Protein AF-A0A428SAU4-F1 (afdb_monomer_lite)

Sequence (93 aa):
MRFLKVHQIQDVAVLVDKYQMADRFTFAGGYWLRQGQTLTTGSIWGLMTAAYLLKLPRTLYYYSNLLVAKKEVTLTKYAFQMPDRMLGLKFCS

Structure (mmCIF, N/CA/C/O backbone):
data_AF-A0A428SAU4-F1
#
_entry.id   AF-A0A428SAU4-F1
#
loop_
_atom_site.group_PDB
_atom_site.id
_atom_site.type_symbol
_atom_site.label_atom_id
_atom_site.label_alt_id
_atom_site.label_comp_id
_atom_site.label_asym_id
_atom_site.label_entity_id
_atom_site.label_seq_id
_atom_site.pdbx_PDB_ins_code
_atom_site.Cartn_x
_atom_site.Cartn_y
_atom_site.Cartn_z
_atom_site.occupancy
_atom_site.B_iso_or_equiv
_atom_site.auth_seq_id
_atom_site.auth_comp_id
_atom_site.auth_asym_id
_atom_site.auth_atom_id
_atom_site.pdbx_PDB_model_num
ATOM 1 N N . MET A 1 1 ? 6.541 -15.757 12.508 1.00 51.50 1 MET A N 1
ATOM 2 C CA . MET A 1 1 ? 5.454 -15.222 11.655 1.00 51.50 1 MET A CA 1
ATOM 3 C C . MET A 1 1 ? 5.751 -15.591 10.211 1.00 51.50 1 MET A C 1
ATOM 5 O O . MET A 1 1 ? 6.878 -15.396 9.779 1.00 51.50 1 MET A O 1
ATOM 9 N N . ARG A 1 2 ? 4.794 -16.180 9.487 1.00 62.38 2 ARG A N 1
ATOM 10 C CA . ARG A 1 2 ? 4.963 -16.544 8.070 1.00 62.38 2 ARG A CA 1
ATOM 11 C C . ARG A 1 2 ? 4.759 -15.291 7.213 1.00 62.38 2 ARG A C 1
ATOM 13 O O . ARG A 1 2 ? 3.784 -14.576 7.429 1.00 62.38 2 ARG A O 1
ATOM 20 N N . PHE A 1 3 ? 5.661 -15.017 6.273 1.00 72.81 3 PHE A N 1
ATOM 21 C CA . PHE A 1 3 ? 5.491 -13.904 5.337 1.00 72.81 3 PHE A CA 1
ATOM 22 C C . PHE A 1 3 ? 4.365 -14.225 4.349 1.00 72.81 3 PHE A C 1
ATOM 24 O O . PHE A 1 3 ? 4.362 -15.293 3.732 1.00 72.81 3 PHE A O 1
ATOM 31 N N . LEU A 1 4 ? 3.399 -13.312 4.226 1.00 82.94 4 LEU A N 1
ATOM 32 C CA . LEU A 1 4 ? 2.336 -13.404 3.228 1.00 82.94 4 LEU A CA 1
ATOM 33 C C . LEU A 1 4 ? 2.908 -13.112 1.838 1.00 82.94 4 LEU A C 1
ATOM 35 O O . LEU A 1 4 ? 3.785 -12.260 1.681 1.00 82.94 4 LEU A O 1
ATOM 39 N N . LYS A 1 5 ? 2.402 -13.805 0.817 1.00 87.75 5 LYS A N 1
ATOM 40 C CA . LYS A 1 5 ? 2.686 -13.456 -0.581 1.00 87.75 5 LYS A CA 1
ATOM 41 C C . LYS A 1 5 ? 1.952 -12.164 -0.949 1.00 87.75 5 LYS A C 1
ATOM 43 O O . LYS A 1 5 ? 0.913 -11.857 -0.376 1.00 87.75 5 LYS A O 1
ATOM 48 N N . VAL A 1 6 ? 2.443 -11.447 -1.961 1.00 85.06 6 VAL A N 1
ATOM 49 C CA . VAL A 1 6 ? 1.881 -10.147 -2.382 1.00 85.06 6 VAL A CA 1
ATOM 50 C C . VAL A 1 6 ? 0.375 -10.204 -2.674 1.00 85.06 6 VAL A C 1
ATOM 52 O O . VAL A 1 6 ? -0.348 -9.313 -2.242 1.00 85.06 6 VAL A O 1
ATOM 55 N N . HIS A 1 7 ? -0.117 -11.250 -3.350 1.00 84.88 7 HIS A N 1
ATOM 56 C CA . HIS A 1 7 ? -1.558 -11.401 -3.604 1.00 84.88 7 HIS A CA 1
ATOM 57 C C . HIS A 1 7 ? -2.356 -11.590 -2.305 1.00 84.88 7 HIS A C 1
ATOM 59 O O . HIS A 1 7 ? -3.387 -10.963 -2.128 1.00 84.88 7 HIS A O 1
ATOM 65 N N . GLN A 1 8 ? -1.827 -12.351 -1.341 1.00 89.12 8 GLN A N 1
ATOM 66 C CA . GLN A 1 8 ? -2.485 -12.564 -0.048 1.00 89.12 8 GLN A CA 1
ATOM 67 C C . GLN A 1 8 ? -2.558 -11.268 0.768 1.00 89.12 8 GLN A C 1
ATOM 69 O O . GLN A 1 8 ? -3.534 -11.037 1.471 1.00 89.12 8 GLN A O 1
ATOM 74 N N . ILE A 1 9 ? -1.531 -10.414 0.676 1.00 88.88 9 ILE A N 1
ATOM 75 C CA . ILE A 1 9 ? -1.535 -9.093 1.320 1.00 88.88 9 ILE A CA 1
ATOM 76 C C . ILE A 1 9 ? -2.639 -8.215 0.720 1.00 88.88 9 ILE A C 1
ATOM 78 O O . ILE A 1 9 ? -3.350 -7.552 1.471 1.00 88.88 9 ILE A O 1
ATOM 82 N N . GLN A 1 10 ? -2.804 -8.231 -0.606 1.00 87.44 10 GLN A N 1
ATOM 83 C CA . GLN A 1 10 ? -3.886 -7.500 -1.271 1.00 87.44 10 GLN A CA 1
ATOM 84 C C . GLN A 1 10 ? -5.264 -8.021 -0.866 1.00 87.44 10 GLN A C 1
ATOM 86 O O . GLN A 1 10 ? -6.103 -7.217 -0.472 1.00 87.44 10 GLN A O 1
ATOM 91 N N . ASP A 1 11 ? -5.478 -9.339 -0.892 1.00 88.50 11 ASP A N 1
ATOM 92 C CA . ASP A 1 11 ? -6.761 -9.944 -0.513 1.00 88.50 11 ASP A CA 1
ATOM 93 C C . ASP A 1 11 ? -7.157 -9.553 0.918 1.00 88.50 11 ASP A C 1
ATOM 95 O O . ASP A 1 11 ? -8.292 -9.151 1.181 1.00 88.50 11 ASP A O 1
ATOM 99 N N . VAL A 1 12 ? -6.197 -9.603 1.850 1.00 89.00 12 VAL A N 1
ATOM 100 C CA . VAL A 1 12 ? -6.415 -9.170 3.235 1.00 89.00 12 VAL A CA 1
ATOM 101 C C . VAL A 1 12 ? -6.706 -7.673 3.303 1.00 89.00 12 VAL A C 1
ATOM 103 O O . VAL A 1 12 ? -7.630 -7.281 4.008 1.00 89.00 12 VAL A O 1
ATOM 106 N N . ALA A 1 13 ? -5.968 -6.833 2.576 1.00 87.81 13 ALA A N 1
ATOM 107 C CA . ALA A 1 13 ? -6.193 -5.390 2.577 1.00 87.81 13 ALA A CA 1
ATOM 108 C C . ALA A 1 13 ? -7.595 -5.018 2.059 1.00 87.81 13 ALA A C 1
ATOM 110 O O . ALA A 1 13 ? -8.252 -4.169 2.658 1.00 87.81 13 ALA A O 1
ATOM 111 N N . VAL A 1 14 ? -8.086 -5.703 1.019 1.00 86.75 14 VAL A N 1
ATOM 112 C CA . VAL A 1 14 ? -9.456 -5.536 0.502 1.00 86.75 14 VAL A CA 1
ATOM 113 C C . VAL A 1 14 ? -10.494 -5.931 1.549 1.00 86.75 14 VAL A C 1
ATOM 115 O O . VAL A 1 14 ? -11.452 -5.194 1.773 1.00 86.75 14 VAL A O 1
ATOM 118 N N . LEU A 1 15 ? -10.313 -7.066 2.233 1.00 87.69 15 LEU A N 1
ATOM 119 C CA . LEU A 1 15 ? -11.224 -7.474 3.308 1.00 87.69 15 LEU A CA 1
ATOM 120 C C . LEU A 1 15 ? -11.220 -6.467 4.463 1.00 87.69 15 LEU A C 1
ATOM 122 O O . LEU A 1 15 ? -12.277 -6.110 4.981 1.00 87.69 15 LEU A O 1
ATOM 126 N N . VAL A 1 16 ? -10.039 -6.001 4.858 1.00 87.75 16 VAL A N 1
ATOM 127 C CA . VAL A 1 16 ? -9.876 -5.037 5.945 1.00 87.75 16 VAL A CA 1
ATOM 128 C C . VAL A 1 16 ? -10.581 -3.720 5.628 1.00 87.75 16 VAL A C 1
ATOM 130 O O . VAL A 1 16 ? -11.283 -3.198 6.495 1.00 87.75 16 VAL A O 1
ATOM 133 N N . ASP A 1 17 ? -10.437 -3.207 4.409 1.00 85.69 17 ASP A N 1
ATOM 134 C CA . ASP A 1 17 ? -11.133 -1.995 3.970 1.00 85.69 17 ASP A CA 1
ATOM 135 C C . ASP A 1 17 ? -12.652 -2.207 3.906 1.00 85.69 17 ASP A C 1
ATOM 137 O O . ASP A 1 17 ? -13.411 -1.457 4.526 1.00 85.69 17 ASP A O 1
ATOM 141 N N . LYS A 1 18 ? -13.096 -3.314 3.293 1.00 85.50 18 LYS A N 1
ATOM 142 C CA . LYS A 1 18 ? -14.516 -3.688 3.177 1.00 85.50 18 LYS A CA 1
ATOM 143 C C . LYS A 1 18 ? -15.236 -3.733 4.526 1.00 85.50 18 LYS A C 1
ATOM 145 O O . LYS A 1 18 ? -16.393 -3.326 4.618 1.00 85.50 18 LYS A O 1
ATOM 150 N N . TYR A 1 19 ? -14.573 -4.233 5.567 1.00 86.00 19 TYR A N 1
ATOM 151 C CA . TYR A 1 19 ? -15.130 -4.317 6.921 1.00 86.00 19 TYR A CA 1
ATOM 152 C C . TYR A 1 19 ? -14.740 -3.137 7.825 1.00 86.00 19 TYR A C 1
ATOM 154 O O . TYR A 1 19 ? -14.987 -3.191 9.030 1.00 86.00 19 TYR A O 1
ATOM 162 N N . GLN A 1 20 ? -14.135 -2.080 7.272 1.00 85.25 20 GLN A N 1
ATOM 163 C CA . GLN A 1 20 ? -13.686 -0.889 8.004 1.00 85.25 20 GLN A CA 1
ATOM 164 C C . GLN A 1 20 ? -12.769 -1.204 9.199 1.00 85.25 20 GLN A C 1
ATOM 166 O O . GLN A 1 20 ? -12.808 -0.549 10.239 1.00 85.25 20 GLN A O 1
ATOM 171 N N . MET A 1 21 ? -11.914 -2.216 9.054 1.00 89.19 21 MET A N 1
ATOM 172 C CA . MET A 1 21 ? -11.002 -2.679 10.101 1.00 89.19 21 MET A CA 1
ATOM 173 C C . MET A 1 21 ? -9.575 -2.137 9.951 1.00 89.19 21 MET A C 1
ATOM 175 O O . MET A 1 21 ? -8.693 -2.586 10.682 1.00 89.19 21 MET A O 1
ATOM 179 N N . ALA A 1 22 ? -9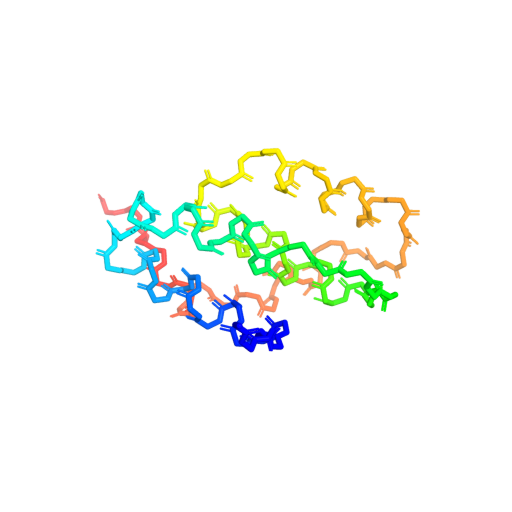.330 -1.195 9.030 1.00 86.25 22 ALA A N 1
ATOM 180 C CA . ALA A 1 22 ? -7.993 -0.678 8.709 1.00 86.25 22 ALA A CA 1
ATOM 181 C C . ALA A 1 22 ? -7.168 -0.345 9.960 1.00 86.25 22 ALA A C 1
ATOM 183 O O . ALA A 1 22 ? -6.049 -0.834 10.107 1.00 86.25 22 ALA A O 1
ATOM 184 N N . ASP A 1 23 ? -7.770 0.355 10.923 1.00 87.50 23 ASP A N 1
ATOM 185 C CA . ASP A 1 23 ? -7.085 0.819 12.132 1.00 87.50 23 ASP A CA 1
ATOM 186 C C . ASP A 1 23 ? -6.592 -0.339 13.026 1.00 87.50 23 ASP A C 1
ATOM 188 O O . ASP A 1 23 ? -5.560 -0.220 13.688 1.00 87.50 23 ASP A O 1
ATOM 192 N N . ARG A 1 24 ? -7.279 -1.493 13.007 1.00 88.94 24 ARG A N 1
ATOM 193 C CA . ARG A 1 24 ? -6.876 -2.707 13.746 1.00 88.94 24 ARG A CA 1
ATOM 194 C C . ARG A 1 24 ? -5.731 -3.453 13.064 1.00 88.94 24 ARG A C 1
ATOM 196 O O . ARG A 1 24 ? -5.000 -4.194 13.718 1.00 88.94 24 ARG A O 1
ATOM 203 N N . PHE A 1 25 ? -5.579 -3.267 11.756 1.00 88.81 25 PHE A N 1
ATOM 204 C CA . PHE A 1 25 ? -4.604 -3.977 10.934 1.00 88.81 25 PHE A CA 1
ATOM 205 C C . PHE A 1 25 ? -3.387 -3.129 10.564 1.00 88.81 25 PHE A C 1
ATOM 207 O O . PHE A 1 25 ? -2.434 -3.680 10.019 1.00 88.81 25 PHE A O 1
ATOM 214 N N . THR A 1 26 ? -3.346 -1.843 10.925 1.00 86.06 26 THR A N 1
ATOM 215 C CA . THR A 1 26 ? -2.208 -0.937 10.691 1.00 86.06 26 THR A CA 1
ATOM 216 C C . THR A 1 26 ? -0.872 -1.551 11.122 1.00 86.06 26 THR A C 1
ATOM 218 O O . THR A 1 26 ? 0.101 -1.544 10.365 1.00 86.06 26 THR A O 1
ATOM 221 N N . PHE A 1 27 ? -0.820 -2.143 12.322 1.00 86.25 27 PHE A N 1
ATOM 222 C CA . PHE A 1 27 ? 0.399 -2.768 12.845 1.00 86.25 27 PHE A CA 1
ATOM 223 C C . PHE A 1 27 ? 0.823 -3.994 12.021 1.00 86.25 27 PHE A C 1
ATOM 225 O O . PHE A 1 27 ? 1.974 -4.093 11.593 1.00 86.25 27 PHE A O 1
ATOM 232 N N . ALA A 1 28 ? -0.115 -4.907 11.753 1.00 86.38 28 ALA A N 1
ATOM 233 C CA . ALA A 1 28 ? 0.147 -6.116 10.974 1.00 86.38 28 ALA A CA 1
ATOM 234 C C . ALA A 1 28 ? 0.535 -5.785 9.522 1.00 86.38 28 ALA A C 1
ATOM 236 O O . ALA A 1 28 ? 1.498 -6.340 8.992 1.00 86.38 28 ALA A O 1
ATOM 237 N N . GLY A 1 29 ? -0.146 -4.810 8.918 1.00 85.06 29 GLY A N 1
ATOM 238 C CA . GLY A 1 29 ? 0.145 -4.286 7.589 1.00 85.06 29 GLY A CA 1
ATOM 239 C C . GLY A 1 29 ? 1.566 -3.754 7.470 1.00 85.06 29 GLY A C 1
ATOM 240 O O . GLY A 1 29 ? 2.286 -4.122 6.542 1.00 85.06 29 GLY A O 1
ATOM 241 N N . GLY A 1 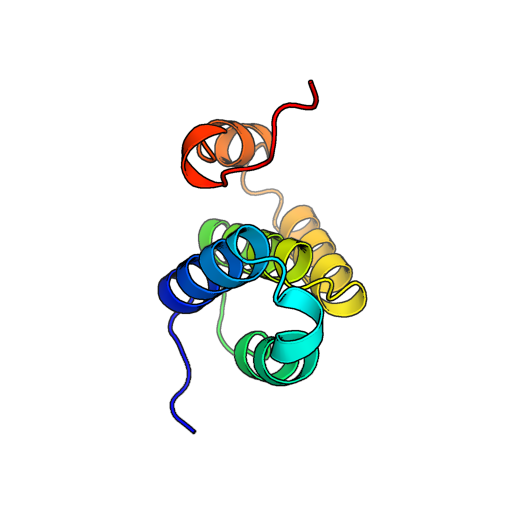30 ? 2.014 -2.964 8.451 1.00 85.50 30 GLY A N 1
ATOM 242 C CA . GLY A 1 30 ? 3.387 -2.460 8.501 1.00 85.50 30 GLY A CA 1
ATOM 243 C C . GLY A 1 30 ? 4.449 -3.567 8.510 1.00 85.50 30 GLY A C 1
ATOM 244 O O . GLY A 1 30 ? 5.530 -3.376 7.954 1.00 85.50 30 GLY A O 1
ATOM 245 N N . TYR A 1 31 ? 4.144 -4.733 9.089 1.00 86.44 31 TYR A N 1
ATOM 246 C CA . TYR A 1 31 ? 5.030 -5.898 9.061 1.00 86.44 31 TYR A CA 1
ATOM 247 C C . TYR A 1 31 ? 4.966 -6.644 7.722 1.00 86.44 31 TYR A C 1
ATOM 249 O O . TYR A 1 31 ? 6.006 -6.949 7.138 1.00 86.44 31 TYR A O 1
ATOM 257 N N . TRP A 1 32 ? 3.766 -6.906 7.198 1.00 86.25 32 TRP A N 1
ATOM 258 C CA . TRP A 1 32 ? 3.587 -7.645 5.941 1.00 86.25 32 TRP A CA 1
ATOM 259 C C . TRP A 1 32 ? 4.177 -6.930 4.725 1.00 86.25 32 TRP A C 1
ATOM 261 O O . TRP A 1 32 ? 4.701 -7.587 3.824 1.00 86.25 32 TRP A O 1
ATOM 271 N N . LEU A 1 33 ? 4.115 -5.597 4.717 1.00 83.50 33 LEU A N 1
ATOM 272 C CA . LEU A 1 33 ? 4.618 -4.751 3.635 1.00 83.50 33 LEU A CA 1
ATOM 273 C C . LEU A 1 33 ? 6.143 -4.536 3.699 1.00 83.50 33 LEU A C 1
ATOM 275 O O . LEU A 1 33 ? 6.715 -3.960 2.784 1.00 83.50 33 LEU A O 1
ATOM 279 N N . ARG A 1 34 ? 6.855 -5.024 4.723 1.00 79.31 34 ARG A N 1
ATOM 280 C CA . ARG A 1 34 ? 8.331 -5.035 4.738 1.00 79.31 34 ARG A CA 1
ATOM 281 C C . ARG A 1 34 ? 8.864 -6.244 3.962 1.00 79.31 34 ARG A C 1
ATOM 283 O O . ARG A 1 34 ? 9.427 -7.169 4.538 1.00 79.31 34 ARG A O 1
ATOM 290 N N . GLN A 1 35 ? 8.654 -6.262 2.649 1.00 67.75 35 GLN A N 1
ATOM 291 C CA . GLN A 1 35 ? 9.188 -7.310 1.769 1.00 67.75 35 GLN A CA 1
ATOM 292 C C . GLN A 1 35 ? 10.573 -6.896 1.251 1.00 67.75 35 GLN A C 1
ATOM 294 O O . GLN A 1 35 ? 10.708 -5.852 0.621 1.00 67.75 35 GLN A O 1
ATOM 299 N N . GLY A 1 36 ? 11.596 -7.719 1.497 1.00 61.06 36 GLY A N 1
ATOM 300 C CA . GLY A 1 36 ? 12.984 -7.497 1.057 1.00 61.06 36 GLY A CA 1
ATOM 301 C C . GLY A 1 36 ? 13.326 -8.089 -0.316 1.00 61.06 36 GLY A C 1
ATOM 302 O O . GLY A 1 36 ? 14.475 -8.446 -0.548 1.00 61.06 36 GLY A O 1
ATOM 303 N N . GLN A 1 37 ? 12.342 -8.272 -1.200 1.00 64.44 37 GLN A N 1
ATOM 304 C CA . GLN A 1 37 ? 12.536 -8.922 -2.503 1.00 64.44 37 GLN A CA 1
ATOM 305 C C . GLN A 1 37 ? 12.524 -7.916 -3.657 1.00 64.44 37 GLN A C 1
ATOM 307 O O . GLN A 1 37 ? 11.941 -6.838 -3.562 1.00 64.44 37 GLN A O 1
ATOM 312 N N . THR A 1 38 ? 13.136 -8.295 -4.778 1.00 72.88 38 THR A N 1
ATOM 313 C CA . THR A 1 38 ? 13.007 -7.601 -6.062 1.00 72.88 38 THR A CA 1
ATOM 314 C C . THR A 1 38 ? 11.563 -7.693 -6.551 1.00 72.88 38 THR A C 1
ATOM 316 O O . THR A 1 38 ? 11.101 -8.726 -7.031 1.00 72.88 38 THR A O 1
ATOM 319 N N . LEU A 1 39 ? 10.822 -6.597 -6.407 1.00 81.81 39 LEU A N 1
ATOM 320 C CA . LEU A 1 39 ? 9.408 -6.544 -6.761 1.00 81.81 39 LEU A CA 1
ATOM 321 C C . LEU A 1 39 ? 9.226 -6.241 -8.251 1.00 81.81 39 LEU A C 1
ATOM 323 O O . LEU A 1 39 ? 9.834 -5.320 -8.805 1.00 81.81 39 LEU A O 1
ATOM 327 N N . THR A 1 40 ? 8.340 -6.989 -8.904 1.00 86.06 40 THR A N 1
ATOM 328 C CA . THR A 1 40 ? 7.849 -6.646 -10.247 1.00 86.06 40 THR A CA 1
ATOM 329 C C . THR A 1 40 ? 6.957 -5.404 -10.185 1.00 86.06 40 THR A C 1
ATOM 331 O O . THR A 1 40 ? 6.417 -5.080 -9.127 1.00 86.06 40 THR A O 1
ATOM 334 N N . THR A 1 41 ? 6.755 -4.713 -11.308 1.00 84.19 41 THR A N 1
ATOM 335 C CA . THR A 1 41 ? 5.882 -3.524 -11.360 1.00 84.19 41 THR A CA 1
ATOM 336 C C . THR A 1 41 ? 4.449 -3.833 -10.901 1.00 84.19 41 THR A C 1
ATOM 338 O O . THR A 1 41 ? 3.884 -3.071 -10.120 1.00 84.19 41 THR A O 1
ATOM 341 N N . GLY A 1 42 ? 3.901 -5.000 -11.261 1.00 82.94 42 GLY A N 1
ATOM 342 C CA . GLY A 1 42 ? 2.596 -5.451 -10.760 1.00 82.94 42 GLY A CA 1
ATOM 343 C C . GLY A 1 42 ? 2.586 -5.732 -9.251 1.00 82.94 42 GLY A C 1
ATOM 344 O O . GLY A 1 42 ? 1.618 -5.411 -8.564 1.00 82.94 42 GLY A O 1
ATOM 345 N N . SER A 1 43 ? 3.678 -6.271 -8.700 1.00 85.88 43 SER A N 1
ATOM 346 C CA . SER A 1 43 ? 3.806 -6.470 -7.251 1.00 85.88 43 SER A CA 1
ATOM 347 C C . SER A 1 43 ? 3.896 -5.146 -6.489 1.00 85.88 43 SER A C 1
ATOM 349 O O . SER A 1 43 ? 3.296 -5.025 -5.426 1.00 85.88 43 SER A O 1
ATOM 351 N N . ILE A 1 44 ? 4.609 -4.154 -7.033 1.00 88.06 44 ILE A N 1
ATOM 352 C CA . ILE A 1 44 ? 4.703 -2.809 -6.443 1.00 88.06 44 ILE A CA 1
ATOM 353 C C . ILE A 1 44 ? 3.327 -2.142 -6.438 1.00 88.06 44 ILE A C 1
ATOM 355 O O . ILE A 1 44 ? 2.916 -1.643 -5.394 1.00 88.06 44 ILE A O 1
ATOM 359 N N . TRP A 1 45 ? 2.594 -2.193 -7.558 1.00 86.69 45 TRP A N 1
ATOM 360 C CA . TRP A 1 45 ? 1.218 -1.689 -7.633 1.00 86.69 45 TRP A CA 1
ATOM 361 C C . TRP A 1 45 ? 0.336 -2.316 -6.551 1.00 86.69 45 TRP A C 1
ATOM 363 O O . TRP A 1 45 ? -0.327 -1.620 -5.791 1.00 86.69 45 TRP A O 1
ATOM 373 N N . GLY A 1 46 ? 0.411 -3.637 -6.427 1.00 86.88 46 GLY A N 1
ATOM 374 C CA . GLY A 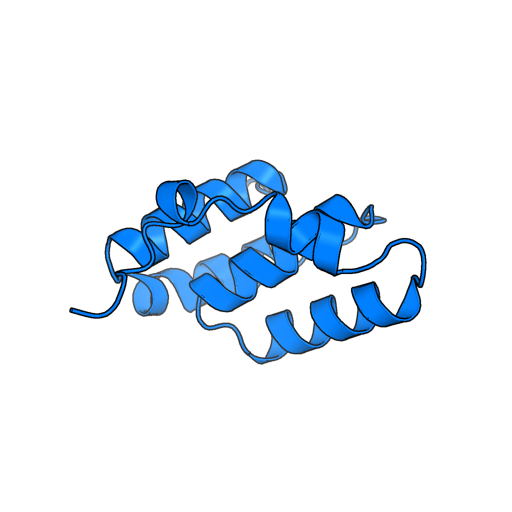1 46 ? -0.310 -4.396 -5.421 1.00 86.88 46 GLY A CA 1
ATOM 375 C C . GLY A 1 46 ? -0.027 -4.014 -3.969 1.00 86.88 46 GLY A C 1
ATOM 376 O O . GLY A 1 46 ? -0.924 -3.967 -3.131 1.00 86.88 46 GLY A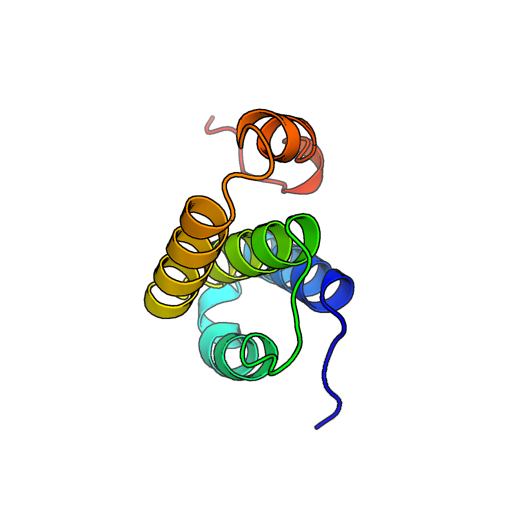 O 1
ATOM 377 N N . LEU A 1 47 ? 1.237 -3.756 -3.643 1.00 89.56 47 LEU A N 1
ATOM 378 C CA . LEU A 1 47 ? 1.624 -3.355 -2.290 1.00 89.56 47 LEU A CA 1
ATOM 379 C C . LEU A 1 47 ? 1.277 -1.884 -2.025 1.00 89.56 47 LEU A C 1
ATOM 381 O O . LEU A 1 47 ? 0.919 -1.536 -0.902 1.00 89.56 47 LEU A O 1
ATOM 385 N N . MET A 1 48 ? 1.321 -1.039 -3.058 1.00 89.12 48 MET A N 1
ATOM 386 C CA . MET A 1 48 ? 0.860 0.347 -3.000 1.00 89.12 48 MET A CA 1
ATOM 387 C C . MET A 1 48 ? -0.638 0.415 -2.674 1.00 89.12 48 MET A C 1
ATOM 389 O O . MET A 1 48 ? -1.037 1.137 -1.761 1.00 89.12 48 MET A O 1
ATOM 393 N N . THR A 1 49 ? -1.464 -0.374 -3.365 1.00 87.81 49 THR A N 1
ATOM 394 C CA . THR A 1 49 ? -2.915 -0.418 -3.129 1.00 87.81 49 THR A CA 1
ATOM 395 C C . THR A 1 49 ? -3.241 -0.997 -1.756 1.00 87.81 49 THR A C 1
ATOM 397 O O . THR A 1 49 ? -4.042 -0.419 -1.025 1.00 87.81 49 THR A O 1
ATOM 400 N N . ALA A 1 50 ? -2.554 -2.062 -1.335 1.00 89.50 50 ALA A N 1
ATOM 401 C CA . ALA A 1 50 ? -2.693 -2.587 0.021 1.00 89.50 50 ALA A CA 1
ATOM 402 C C . ALA A 1 50 ? -2.316 -1.546 1.094 1.00 89.50 50 ALA A C 1
ATOM 404 O O . ALA A 1 50 ? -3.004 -1.426 2.106 1.00 89.50 50 ALA A O 1
ATOM 405 N N . ALA A 1 51 ? -1.258 -0.759 0.875 1.00 90.75 51 ALA A N 1
ATOM 406 C CA . ALA A 1 51 ? -0.863 0.309 1.793 1.00 90.75 51 ALA A CA 1
ATOM 407 C C . ALA A 1 51 ? -1.906 1.436 1.874 1.00 90.75 51 ALA A C 1
ATOM 409 O O . ALA A 1 51 ? -2.113 1.986 2.956 1.00 90.75 51 ALA A O 1
ATOM 410 N N . TYR A 1 52 ? -2.571 1.758 0.761 1.00 89.62 52 TYR A N 1
ATOM 411 C CA . TYR A 1 52 ? -3.685 2.708 0.736 1.00 89.62 52 TYR A CA 1
ATOM 412 C C . TYR A 1 52 ? -4.867 2.209 1.581 1.00 89.62 52 TYR A C 1
ATOM 414 O O . TYR A 1 52 ? -5.287 2.901 2.508 1.00 89.62 52 TYR A O 1
ATOM 422 N N . LEU A 1 53 ? -5.327 0.978 1.333 1.00 89.00 53 LEU A N 1
ATOM 423 C CA . LEU A 1 53 ? -6.459 0.357 2.038 1.00 89.00 53 LEU A CA 1
ATOM 424 C C . LEU A 1 53 ? -6.198 0.184 3.546 1.00 89.00 53 LEU A C 1
ATOM 426 O O . LEU A 1 53 ? -7.086 0.356 4.376 1.00 89.00 53 LEU A O 1
ATOM 430 N N . LEU A 1 54 ? -4.951 -0.101 3.926 1.00 89.50 54 LEU A N 1
ATOM 431 C CA . LEU A 1 54 ? -4.538 -0.229 5.328 1.00 89.50 54 LEU A CA 1
ATOM 432 C C . LEU A 1 54 ? -4.207 1.115 6.002 1.00 89.50 54 LEU A C 1
ATOM 434 O O . LEU A 1 54 ? -3.733 1.114 7.137 1.00 89.50 54 LEU A O 1
ATOM 438 N N . LYS A 1 55 ? -4.427 2.254 5.327 1.00 89.50 55 LYS A N 1
ATOM 439 C CA . LYS A 1 55 ? -4.110 3.610 5.817 1.00 89.50 55 LYS A CA 1
ATOM 440 C C . LYS A 1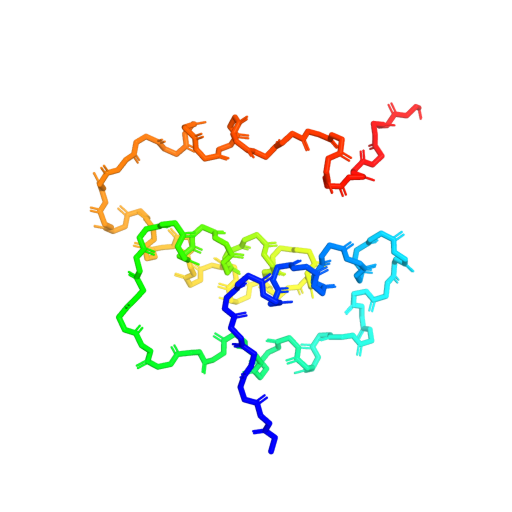 55 ? -2.652 3.766 6.282 1.00 89.50 55 LYS A C 1
ATOM 442 O O . LYS A 1 55 ? -2.370 4.344 7.332 1.00 89.50 55 LYS A O 1
ATOM 447 N N . LEU A 1 56 ? -1.700 3.265 5.493 1.00 90.25 56 LEU A N 1
ATOM 448 C CA . LEU A 1 56 ? -0.263 3.311 5.789 1.00 90.25 56 LEU A CA 1
ATOM 449 C C . LEU A 1 56 ? 0.455 4.354 4.913 1.00 90.25 56 LEU A C 1
ATOM 451 O O . LEU A 1 56 ? 1.076 3.993 3.910 1.00 90.25 56 LEU A O 1
ATOM 455 N N . PRO A 1 57 ? 0.443 5.652 5.283 1.00 89.06 57 PRO A N 1
ATOM 456 C CA . PRO A 1 57 ? 0.866 6.741 4.396 1.00 89.06 57 PRO A CA 1
ATOM 457 C C . PRO A 1 57 ? 2.350 6.683 4.015 1.00 89.06 57 PRO A C 1
ATOM 459 O O . PRO A 1 57 ? 2.708 6.934 2.867 1.00 89.06 57 PRO A O 1
ATOM 462 N N . ARG A 1 58 ? 3.229 6.302 4.952 1.00 89.81 58 ARG A N 1
ATOM 463 C CA . ARG A 1 58 ? 4.671 6.169 4.676 1.00 89.81 58 ARG A CA 1
ATOM 464 C C . ARG A 1 58 ? 4.962 5.051 3.676 1.00 89.81 58 ARG A C 1
ATOM 466 O O . ARG A 1 58 ? 5.788 5.218 2.785 1.00 89.81 58 ARG A O 1
ATOM 473 N N . THR A 1 59 ? 4.267 3.927 3.816 1.00 90.06 59 THR A N 1
ATOM 474 C CA . THR A 1 59 ? 4.426 2.767 2.936 1.00 90.06 59 THR A CA 1
ATOM 475 C C . THR A 1 59 ? 3.837 3.033 1.555 1.00 90.06 59 THR A C 1
ATOM 477 O O . THR A 1 59 ? 4.448 2.675 0.551 1.00 90.06 59 THR A O 1
ATOM 480 N N . LEU A 1 60 ? 2.696 3.725 1.503 1.00 90.06 60 LEU A N 1
ATOM 481 C CA . LEU A 1 60 ? 2.102 4.204 0.261 1.00 90.06 60 LEU A CA 1
ATOM 482 C C . LEU A 1 60 ? 3.091 5.093 -0.502 1.00 90.06 60 LEU A C 1
ATOM 484 O O . LEU A 1 60 ? 3.407 4.806 -1.651 1.00 90.06 60 LEU A O 1
ATOM 488 N N . TYR A 1 61 ? 3.652 6.108 0.163 1.00 88.38 61 TYR A N 1
ATOM 489 C CA . TYR A 1 61 ? 4.639 7.010 -0.435 1.00 88.38 61 TYR A CA 1
ATOM 490 C C . TYR A 1 61 ? 5.864 6.267 -0.990 1.00 88.38 61 TYR A C 1
ATOM 492 O O . TYR A 1 61 ? 6.320 6.544 -2.101 1.00 88.38 61 TYR A O 1
ATOM 500 N N . TYR A 1 62 ? 6.380 5.291 -0.239 1.00 90.69 62 TYR A N 1
ATOM 501 C CA . TYR A 1 62 ? 7.510 4.472 -0.669 1.00 90.69 62 TYR A CA 1
ATOM 502 C C . TYR A 1 62 ? 7.216 3.708 -1.971 1.00 90.69 62 TYR A C 1
ATOM 504 O O . TYR A 1 62 ? 7.990 3.805 -2.927 1.00 90.69 62 TYR A O 1
ATOM 512 N N . TYR A 1 63 ? 6.090 2.992 -2.043 1.00 88.56 63 TYR A N 1
ATOM 513 C CA . TYR A 1 63 ? 5.751 2.210 -3.235 1.00 88.56 63 TYR A CA 1
ATOM 514 C C . TYR A 1 63 ? 5.359 3.072 -4.433 1.00 88.56 63 TYR A C 1
ATOM 516 O O . TYR A 1 63 ? 5.727 2.724 -5.556 1.00 88.56 63 TYR A O 1
ATOM 524 N N . SER A 1 64 ? 4.704 4.215 -4.213 1.00 85.69 64 SER A N 1
ATOM 52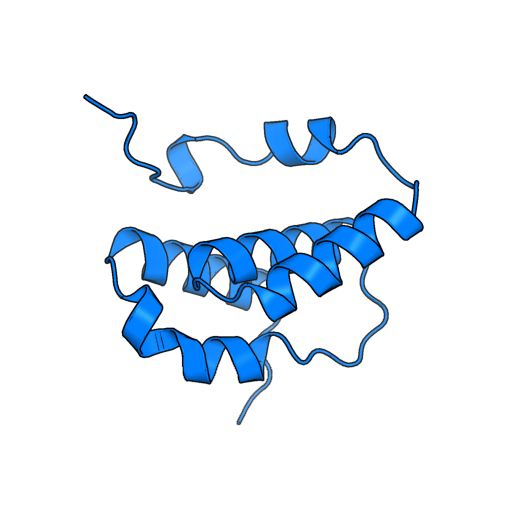5 C CA . SER A 1 64 ? 4.429 5.185 -5.277 1.00 85.69 64 SER A CA 1
ATOM 526 C C . SER A 1 64 ? 5.723 5.662 -5.940 1.00 85.69 64 SER A C 1
ATOM 528 O O . SER A 1 64 ? 5.837 5.633 -7.164 1.00 85.69 64 SER A O 1
ATOM 530 N N . ASN A 1 65 ? 6.737 6.020 -5.144 1.00 88.19 65 ASN A N 1
ATOM 531 C CA . ASN A 1 65 ? 8.033 6.447 -5.674 1.00 88.19 65 ASN A CA 1
ATOM 532 C C . ASN A 1 65 ? 8.767 5.326 -6.414 1.00 88.19 65 ASN A C 1
ATOM 534 O O . ASN A 1 65 ? 9.328 5.570 -7.481 1.00 88.19 65 ASN A O 1
ATOM 538 N N . LEU A 1 66 ? 8.735 4.095 -5.892 1.00 87.25 66 LEU A N 1
ATOM 539 C CA . LEU A 1 66 ? 9.315 2.944 -6.590 1.00 87.25 66 LEU A CA 1
ATOM 540 C C . LEU A 1 66 ? 8.658 2.703 -7.951 1.00 87.25 66 LEU A C 1
ATOM 542 O O . LEU A 1 66 ? 9.344 2.378 -8.921 1.00 87.25 66 LEU A O 1
ATOM 546 N N . LEU A 1 67 ? 7.337 2.861 -8.030 1.00 83.88 67 LEU A N 1
ATOM 547 C CA . LEU A 1 67 ? 6.598 2.628 -9.262 1.00 83.88 67 LEU A CA 1
ATOM 548 C C . LEU A 1 67 ? 6.880 3.718 -10.307 1.00 83.88 67 LEU A C 1
ATOM 550 O O . LEU A 1 67 ? 7.105 3.401 -11.475 1.00 83.88 67 LEU A O 1
ATOM 554 N N . VAL A 1 68 ? 6.962 4.983 -9.878 1.00 83.06 68 VAL A N 1
ATOM 555 C CA . VAL A 1 68 ? 7.383 6.111 -10.730 1.00 83.06 68 VAL A CA 1
ATOM 556 C C . VAL A 1 68 ? 8.818 5.922 -11.229 1.00 83.06 68 VAL A C 1
ATOM 558 O O . VAL A 1 68 ? 9.096 6.159 -12.406 1.00 83.06 68 VAL A O 1
ATOM 561 N N . ALA A 1 69 ? 9.726 5.451 -10.369 1.00 84.12 69 ALA A N 1
ATOM 562 C CA . ALA A 1 69 ? 11.126 5.235 -10.724 1.00 84.12 69 ALA A CA 1
ATOM 563 C C . ALA A 1 69 ? 11.314 4.154 -11.799 1.00 84.12 69 ALA A C 1
ATOM 565 O O . ALA A 1 69 ? 12.205 4.283 -12.638 1.00 84.12 69 ALA A O 1
ATOM 566 N N . LYS A 1 70 ? 10.470 3.112 -11.812 1.00 79.31 70 LYS A N 1
ATOM 567 C CA . LYS A 1 70 ? 10.582 2.024 -12.793 1.00 79.31 70 LYS A CA 1
ATOM 568 C C . LYS A 1 70 ? 10.231 2.426 -14.224 1.00 79.31 70 LYS A C 1
ATOM 570 O O . LYS A 1 70 ? 10.752 1.803 -15.136 1.00 79.31 70 LYS A O 1
ATOM 575 N N . LYS A 1 71 ? 9.372 3.430 -14.451 1.00 69.56 71 LYS A N 1
ATOM 576 C CA . LYS A 1 71 ? 8.969 3.922 -15.795 1.00 69.56 71 LYS A CA 1
ATOM 577 C C . LYS A 1 71 ? 8.487 2.846 -16.797 1.00 69.56 71 LYS A C 1
ATOM 579 O O . LYS A 1 71 ? 8.365 3.128 -17.982 1.00 69.56 71 LYS A O 1
ATOM 584 N N . GLU A 1 72 ? 8.196 1.626 -16.344 1.00 66.38 72 GLU A N 1
ATOM 585 C CA . GLU A 1 72 ? 7.981 0.460 -17.214 1.00 66.38 72 GLU A CA 1
ATOM 586 C C . GLU A 1 72 ? 6.575 0.395 -17.839 1.00 66.38 72 GLU A C 1
ATOM 588 O O . GLU A 1 72 ? 6.390 -0.311 -18.827 1.00 66.38 72 GLU A O 1
ATOM 593 N N . VAL A 1 73 ? 5.561 1.081 -17.288 1.00 61.84 73 VAL A N 1
ATOM 594 C CA . VAL A 1 73 ? 4.166 0.983 -17.767 1.00 61.84 73 VAL A CA 1
ATOM 595 C C . VAL A 1 73 ? 3.385 2.268 -17.479 1.00 61.84 73 VAL A C 1
ATOM 597 O O . VAL A 1 73 ? 3.550 2.885 -16.427 1.00 61.84 73 VAL A O 1
ATOM 600 N N . THR A 1 74 ? 2.460 2.631 -18.369 1.00 66.06 74 THR A N 1
ATOM 601 C CA . THR A 1 74 ? 1.396 3.601 -18.090 1.00 66.06 74 THR A CA 1
ATOM 602 C C . THR A 1 74 ? 0.551 3.120 -16.906 1.00 66.06 74 THR A C 1
ATOM 604 O O . THR A 1 74 ? -0.156 2.116 -16.999 1.00 66.06 74 THR A O 1
ATOM 607 N N . LEU A 1 75 ? 0.610 3.853 -15.790 1.00 65.19 75 LEU A N 1
ATOM 608 C CA . LEU A 1 75 ? -0.181 3.653 -14.560 1.00 65.19 75 LEU A CA 1
ATOM 609 C C . LEU A 1 75 ? -1.663 3.335 -14.822 1.00 65.19 75 LEU A C 1
ATOM 611 O O . LEU A 1 75 ? -2.281 2.549 -14.106 1.00 65.19 75 LEU A O 1
ATOM 615 N N . THR A 1 76 ? -2.210 3.911 -15.892 1.00 65.19 76 THR A N 1
ATOM 616 C CA . THR A 1 76 ? -3.585 3.712 -16.348 1.00 65.19 76 THR A CA 1
ATOM 617 C C . THR A 1 76 ? -3.923 2.244 -16.606 1.00 65.19 76 THR A C 1
ATOM 619 O O . THR A 1 76 ? -5.021 1.824 -16.257 1.00 65.19 76 THR A O 1
ATOM 622 N N . LYS A 1 77 ? -2.990 1.423 -17.114 1.00 71.19 77 LYS A N 1
ATOM 623 C CA . LYS A 1 77 ? -3.225 -0.016 -17.338 1.00 71.19 77 LYS A CA 1
ATOM 624 C C . LYS A 1 77 ? -3.608 -0.743 -16.045 1.00 71.19 77 LYS A C 1
ATOM 626 O O . LYS A 1 77 ? -4.504 -1.580 -16.068 1.00 71.19 77 LYS A O 1
ATOM 631 N N . TYR A 1 78 ? -2.946 -0.427 -14.934 1.00 67.12 78 TYR A N 1
ATOM 632 C CA . TYR A 1 78 ? -3.220 -1.065 -13.646 1.00 67.12 78 TYR A CA 1
ATOM 633 C C . TYR A 1 78 ? -4.463 -0.491 -12.964 1.00 67.12 78 TYR A C 1
ATOM 635 O O . TYR A 1 78 ? -5.208 -1.244 -12.342 1.00 67.12 78 TYR A O 1
ATOM 643 N N . ALA A 1 79 ? -4.732 0.806 -13.145 1.00 66.50 79 ALA A N 1
ATOM 644 C CA . ALA A 1 79 ? -5.971 1.427 -12.683 1.00 66.50 79 ALA A CA 1
ATOM 645 C C . ALA A 1 79 ? -7.208 0.794 -13.349 1.00 66.50 79 ALA A C 1
ATOM 647 O O . ALA A 1 79 ? -8.152 0.439 -12.655 1.00 66.50 79 ALA A O 1
ATOM 648 N N . PHE A 1 80 ? -7.176 0.549 -14.666 1.00 66.06 80 PHE A N 1
ATOM 649 C CA . PHE A 1 80 ? -8.271 -0.131 -15.378 1.00 66.06 80 PHE A CA 1
ATOM 650 C C . PHE A 1 80 ? -8.433 -1.611 -14.999 1.00 66.06 80 PHE A C 1
ATOM 652 O O . PHE A 1 80 ? -9.516 -2.171 -15.148 1.00 66.06 80 PHE A O 1
ATOM 659 N N . GLN A 1 81 ? -7.367 -2.257 -14.518 1.00 64.00 81 GLN A N 1
ATOM 660 C CA . GLN A 1 81 ? -7.401 -3.641 -14.033 1.00 64.00 81 GLN A CA 1
ATOM 661 C C . GLN A 1 81 ? -7.883 -3.769 -12.583 1.00 64.00 81 GLN A C 1
ATOM 663 O O . GLN A 1 81 ? -8.028 -4.891 -12.102 1.00 64.00 81 GLN A O 1
ATOM 668 N N . MET A 1 82 ? -8.146 -2.659 -11.888 1.00 59.94 82 MET A N 1
ATOM 669 C CA . MET A 1 82 ? -8.866 -2.652 -10.618 1.00 59.94 82 MET A CA 1
ATOM 670 C C . MET A 1 82 ? -10.344 -2.372 -10.899 1.00 59.94 82 MET A C 1
ATOM 672 O O . MET A 1 82 ? -10.740 -1.210 -10.922 1.00 59.94 82 MET A O 1
ATOM 676 N N . PRO A 1 83 ? -11.187 -3.393 -11.147 1.00 54.25 83 PRO A N 1
ATOM 677 C CA . PRO A 1 83 ? -12.605 -3.141 -11.317 1.00 54.25 83 PRO A CA 1
ATOM 678 C C . PRO A 1 83 ? -13.170 -2.570 -10.015 1.00 54.25 83 PRO A C 1
ATOM 680 O O . PRO A 1 83 ? -12.976 -3.153 -8.944 1.00 54.25 83 PRO A O 1
ATOM 683 N N . ASP A 1 84 ? -13.937 -1.484 -10.123 1.00 54.06 84 ASP A N 1
ATOM 684 C CA . ASP A 1 84 ? -14.657 -0.846 -9.009 1.00 54.06 84 ASP A CA 1
ATOM 685 C C . ASP A 1 84 ? -15.454 -1.863 -8.167 1.00 54.06 84 ASP A C 1
ATOM 687 O O . ASP A 1 84 ? -15.581 -1.745 -6.949 1.00 54.06 84 ASP A O 1
ATOM 691 N N . ARG A 1 85 ? -15.928 -2.943 -8.806 1.00 46.62 85 ARG A N 1
ATOM 692 C CA . ARG A 1 85 ? -16.627 -4.062 -8.156 1.00 46.62 85 ARG A CA 1
ATOM 693 C C . ARG A 1 85 ? -15.753 -4.958 -7.270 1.00 46.62 85 ARG A C 1
ATOM 695 O O . ARG A 1 85 ? -16.298 -5.549 -6.343 1.00 46.62 85 ARG A O 1
ATOM 702 N N . MET A 1 86 ? -14.451 -5.100 -7.532 1.00 45.88 86 MET A N 1
ATOM 703 C CA . MET A 1 86 ? -13.562 -5.922 -6.688 1.00 45.88 86 MET A CA 1
ATOM 704 C C . MET A 1 86 ? -13.075 -5.178 -5.450 1.00 45.88 86 MET A C 1
ATOM 706 O O . MET A 1 86 ? -12.845 -5.811 -4.424 1.00 45.88 86 MET A O 1
ATOM 710 N N . LEU A 1 87 ? -12.942 -3.854 -5.529 1.00 51.31 87 LEU A N 1
ATOM 711 C CA . LEU A 1 87 ? -12.534 -3.046 -4.385 1.00 51.31 87 LEU A CA 1
ATOM 712 C C . LEU A 1 87 ? -13.684 -2.765 -3.414 1.00 51.31 87 LEU A C 1
ATOM 714 O O . LEU A 1 87 ? -13.424 -2.426 -2.267 1.00 51.31 87 LEU A O 1
ATOM 718 N N . GLY A 1 88 ? -14.947 -2.904 -3.840 1.00 48.34 88 GLY A N 1
ATOM 719 C CA . GLY A 1 88 ? -16.096 -2.615 -2.977 1.00 48.34 88 GLY A CA 1
ATOM 720 C C . GLY A 1 88 ? -16.096 -1.179 -2.444 1.00 48.34 88 GLY A C 1
ATOM 721 O O . GLY A 1 88 ? -16.763 -0.904 -1.445 1.00 48.34 88 GLY A O 1
ATOM 722 N N . LEU A 1 89 ? -15.349 -0.277 -3.096 1.00 52.50 89 LEU A N 1
ATOM 723 C CA . LEU A 1 89 ? -15.352 1.142 -2.789 1.00 52.50 89 LEU A CA 1
ATOM 724 C C . LEU A 1 89 ? -16.783 1.606 -3.001 1.00 52.50 89 LEU A C 1
ATOM 726 O O . LEU A 1 89 ? -17.334 1.464 -4.095 1.00 52.50 89 LEU A O 1
ATOM 730 N N . LYS A 1 90 ? -17.414 2.081 -1.924 1.00 51.28 90 LYS A N 1
ATOM 731 C CA . LYS A 1 90 ? -18.745 2.671 -2.000 1.00 51.28 90 LYS A CA 1
ATOM 732 C C . LYS A 1 90 ? -18.687 3.735 -3.091 1.00 51.28 90 LYS A C 1
ATOM 734 O O . LYS A 1 90 ? -18.036 4.759 -2.902 1.00 51.28 90 LYS A O 1
ATOM 739 N N . PHE A 1 91 ? -19.365 3.500 -4.214 1.00 47.72 91 PHE A N 1
ATOM 740 C CA . PHE A 1 91 ? -19.829 4.610 -5.028 1.00 47.72 91 PHE A CA 1
ATOM 741 C C . PHE A 1 91 ? -20.615 5.486 -4.062 1.00 47.72 91 PHE A C 1
ATOM 743 O O . PHE A 1 91 ? -21.586 5.015 -3.467 1.00 47.72 91 PHE A O 1
ATOM 750 N N . CYS A 1 92 ? -20.108 6.688 -3.799 1.00 43.16 92 CYS A N 1
ATOM 751 C CA . CYS A 1 92 ? -20.830 7.676 -3.022 1.00 43.16 92 CYS A CA 1
ATOM 752 C C . CYS A 1 92 ? -22.235 7.791 -3.622 1.00 43.16 92 CYS A C 1
ATOM 754 O O . CYS A 1 92 ? -22.376 8.163 -4.786 1.00 43.16 92 CYS A O 1
ATOM 756 N N . SER A 1 93 ? -23.239 7.397 -2.844 1.00 40.88 93 SER A N 1
ATOM 757 C CA . SER A 1 93 ? -24.626 7.822 -3.011 1.00 40.88 93 SER A CA 1
ATOM 758 C C . SER A 1 93 ? -24.816 9.135 -2.276 1.00 40.88 93 SER A C 1
ATOM 760 O O . SER A 1 93 ? -24.388 9.157 -1.095 1.00 40.88 93 SER A O 1
#

pLDDT: mean 78.01, std 14.11, range [40.88, 90.75]

Foldseek 3Di:
DDADDLVRLLVVLLVCLLVVNLVVCLVVLVVNLPDPDDDDLVSLVSNLVSCVSSVPVVSNVVSVVVNVVVPPDDPVVVVVVPPCVSSVPPPDD

Secondary structure (DSSP, 8-state):
-PPPPHHHHHHHHHHHHHTT-HHHHHHHHHHHT---S---HHHHHHHHHHHHHTT-HHHHHHHHHHHHHH--S-THHHHHTS-HHHHT-----

Organism: NCBI:txid1325733

Radius of gyration: 13.02 Å; chains: 1; bounding box: 38×24×32 Å